Protein AF-A0A7S2WLU8-F1 (afdb_monomer_lite)

Sequence (137 aa):
SHENLNTIRYDLQRIFDKIASTRRKDTYSFYEFWRGFALKLITSQSLPLKLFGWETVTDLIEASADMRPPPKAFIVSDAGCTFVNGIYGYTGALTDDGFAKTGSEVRYELHIHPSVSGSETGSKKLTLFRCTMRSSH

Secondary structure (DSSP, 8-state):
-HHHHHHHHHHHHHHHHHHHHH-HHHHHHHHHHHHHHHHHHHTSS-HHHHHHHHHHHHHHHHHHHHTPPP-SEEEE-S-SSGGG-EEEEE-SPBPTTSPBPTT----EEEEE-HHHH--SS--EEEE----------

Organism: NCBI:txid49252

pLDDT: mean 82.57, std 11.46, range [48.75, 95.88]

Radius of gyration: 22.25 Å; chains: 1; bounding box: 47×43×67 Å

Structure (mmCIF, N/CA/C/O backbone):
data_AF-A0A7S2WLU8-F1
#
_entry.id   AF-A0A7S2WLU8-F1
#
loop_
_atom_site.group_PDB
_atom_site.id
_atom_site.type_symbol
_atom_site.label_atom_id
_atom_site.label_alt_id
_atom_site.label_comp_id
_atom_site.label_asym_id
_atom_site.label_entity_id
_atom_site.label_seq_id
_atom_site.pdbx_PDB_ins_code
_atom_site.Cartn_x
_atom_site.Cartn_y
_atom_site.Cartn_z
_atom_site.occupancy
_atom_site.B_iso_or_equiv
_atom_site.auth_seq_id
_atom_site.auth_comp_id
_atom_site.auth_asym_id
_atom_site.auth_atom_id
_atom_site.pdbx_PDB_model_num
ATOM 1 N N . SER A 1 1 ? -14.003 5.085 29.879 1.00 68.88 1 SER A N 1
ATOM 2 C CA . SER A 1 1 ? -13.865 6.513 29.533 1.00 68.88 1 SER A CA 1
ATOM 3 C C . SER A 1 1 ? -13.260 6.623 28.138 1.00 68.88 1 SER A C 1
ATOM 5 O O . SER A 1 1 ? -12.736 5.629 27.644 1.00 68.88 1 SER A O 1
ATOM 7 N N . HIS A 1 2 ? -13.350 7.786 27.488 1.00 71.62 2 HIS A N 1
ATOM 8 C CA . HIS A 1 2 ? -12.706 8.042 26.189 1.00 71.62 2 HIS A CA 1
ATOM 9 C C . HIS A 1 2 ? -11.175 7.854 26.249 1.00 71.62 2 HIS A C 1
ATOM 11 O O . HIS A 1 2 ? -10.584 7.326 25.314 1.00 71.62 2 HIS A O 1
ATOM 17 N N . GLU A 1 3 ? -10.559 8.153 27.397 1.00 79.06 3 GLU A N 1
ATOM 18 C CA . GLU A 1 3 ? -9.133 7.912 27.662 1.00 79.06 3 GLU A CA 1
ATOM 19 C C . GLU A 1 3 ? -8.731 6.448 27.457 1.00 79.06 3 GLU A C 1
ATOM 21 O O . GLU A 1 3 ? -7.744 6.180 26.781 1.00 79.06 3 GLU A O 1
ATOM 26 N N . ASN A 1 4 ? -9.543 5.496 27.933 1.00 84.75 4 ASN A N 1
ATOM 27 C CA . ASN A 1 4 ? -9.251 4.070 27.759 1.00 84.75 4 ASN A CA 1
ATOM 28 C C . ASN A 1 4 ? -9.211 3.662 26.277 1.00 84.75 4 ASN A C 1
ATOM 30 O O . ASN A 1 4 ? -8.432 2.789 25.908 1.00 84.75 4 ASN A O 1
ATOM 34 N N . LEU A 1 5 ? -10.039 4.278 25.423 1.00 82.06 5 LEU A N 1
ATOM 35 C CA . LEU A 1 5 ? -10.048 3.988 23.984 1.00 82.06 5 LEU A CA 1
ATOM 36 C C . LEU A 1 5 ? -8.783 4.520 23.304 1.00 82.06 5 LEU A C 1
ATOM 38 O O . LEU A 1 5 ? -8.185 3.817 22.493 1.00 82.06 5 LEU A O 1
ATOM 42 N N . ASN A 1 6 ? -8.326 5.711 23.693 1.00 83.75 6 ASN A N 1
ATOM 43 C CA . ASN A 1 6 ? -7.080 6.280 23.180 1.00 83.75 6 ASN A CA 1
ATOM 44 C C . ASN A 1 6 ? -5.855 5.471 23.627 1.00 83.75 6 ASN A C 1
ATOM 46 O O . ASN A 1 6 ? -4.952 5.242 22.824 1.00 83.75 6 ASN A O 1
ATOM 50 N N . THR A 1 7 ? -5.840 4.968 24.865 1.00 88.75 7 THR A N 1
ATOM 51 C CA . THR A 1 7 ? -4.791 4.048 25.329 1.00 88.75 7 THR A CA 1
ATOM 52 C C . THR A 1 7 ? -4.777 2.759 24.509 1.00 88.75 7 THR A C 1
ATOM 54 O O . THR A 1 7 ? -3.720 2.354 24.036 1.00 88.75 7 THR A O 1
ATOM 57 N N . ILE A 1 8 ? -5.946 2.154 24.263 1.00 85.88 8 ILE A N 1
ATOM 58 C CA . ILE A 1 8 ? -6.056 0.949 23.426 1.00 85.88 8 ILE A CA 1
ATOM 59 C C . ILE A 1 8 ? -5.537 1.221 22.011 1.00 85.88 8 ILE A C 1
ATOM 61 O O . ILE A 1 8 ? -4.786 0.411 21.475 1.00 85.88 8 ILE A O 1
ATOM 65 N N . ARG A 1 9 ? -5.897 2.361 21.411 1.00 83.25 9 ARG A N 1
ATOM 66 C CA . ARG A 1 9 ? -5.411 2.760 20.082 1.00 83.25 9 ARG A CA 1
ATOM 67 C C . ARG A 1 9 ? -3.887 2.861 20.049 1.00 83.25 9 ARG A C 1
ATOM 69 O O . ARG A 1 9 ? -3.258 2.282 19.168 1.00 83.25 9 ARG A O 1
ATOM 76 N N . TYR A 1 10 ? -3.300 3.541 21.031 1.00 86.69 10 TYR A N 1
ATOM 77 C CA . TYR A 1 10 ? -1.849 3.679 21.143 1.00 86.69 10 TYR A CA 1
ATOM 78 C C . TYR A 1 10 ? -1.148 2.321 21.283 1.00 86.69 10 TYR A C 1
ATOM 80 O O . TYR A 1 10 ? -0.156 2.054 20.603 1.00 86.69 10 TYR A O 1
ATOM 88 N N . ASP A 1 11 ? -1.682 1.434 22.122 1.00 87.44 11 ASP A N 1
ATOM 89 C CA . ASP A 1 11 ? -1.119 0.099 22.307 1.00 87.44 11 ASP A CA 1
ATOM 90 C C . ASP A 1 11 ? -1.234 -0.757 21.041 1.00 87.44 11 ASP A C 1
ATOM 92 O O . ASP A 1 11 ? -0.276 -1.452 20.692 1.00 87.44 11 ASP A O 1
ATOM 96 N N . LEU A 1 12 ? -2.360 -0.681 20.322 1.00 84.81 12 LEU A N 1
ATOM 97 C CA . LEU A 1 12 ? -2.549 -1.367 19.042 1.00 84.81 12 LEU A CA 1
ATOM 98 C C . LEU A 1 12 ? -1.538 -0.896 17.997 1.00 84.81 12 LEU A C 1
ATOM 100 O O . LEU A 1 12 ? -0.900 -1.739 17.366 1.00 84.81 12 LEU A O 1
ATOM 104 N N . GLN A 1 13 ? -1.331 0.417 17.870 1.00 82.88 13 GLN A N 1
ATOM 105 C CA . GLN A 1 13 ? -0.336 0.972 16.953 1.00 82.88 13 GLN A CA 1
ATOM 106 C C . GLN A 1 13 ? 1.077 0.508 17.321 1.00 82.88 13 GLN A C 1
ATOM 108 O O . GLN A 1 13 ? 1.819 0.012 16.478 1.00 82.88 13 GLN A O 1
ATOM 113 N N . ARG A 1 14 ? 1.439 0.561 18.606 1.00 85.81 14 ARG A N 1
ATOM 114 C CA . ARG A 1 14 ? 2.761 0.121 19.069 1.00 85.81 14 ARG A CA 1
ATOM 115 C C . ARG A 1 14 ? 3.003 -1.369 18.813 1.00 85.81 14 ARG A C 1
ATOM 117 O O . ARG A 1 14 ? 4.120 -1.773 18.486 1.00 85.81 14 ARG A O 1
ATOM 124 N N . ILE A 1 15 ? 1.978 -2.205 18.997 1.00 84.50 15 ILE A N 1
ATOM 125 C CA . ILE A 1 15 ? 2.050 -3.637 18.680 1.00 84.50 15 ILE A CA 1
ATOM 126 C C . ILE A 1 15 ? 2.221 -3.825 17.172 1.00 84.50 15 ILE A C 1
ATOM 128 O O . ILE A 1 15 ? 3.086 -4.604 16.770 1.00 84.50 15 ILE A O 1
ATOM 132 N N . PHE A 1 16 ? 1.457 -3.095 16.356 1.00 82.19 16 PHE A N 1
ATOM 133 C CA . PHE A 1 16 ? 1.580 -3.122 14.902 1.00 82.19 16 PHE A CA 1
ATOM 134 C C . PHE A 1 16 ? 3.001 -2.779 14.453 1.00 82.19 16 PHE A C 1
ATOM 136 O O . PHE A 1 16 ? 3.624 -3.592 13.775 1.00 82.19 16 PHE A O 1
ATOM 143 N N . ASP A 1 17 ? 3.554 -1.650 14.897 1.00 80.12 17 ASP A N 1
ATOM 144 C CA . ASP A 1 17 ? 4.896 -1.196 14.515 1.00 80.12 17 ASP A CA 1
ATOM 145 C C . ASP A 1 17 ? 5.966 -2.233 14.889 1.00 80.12 17 ASP A C 1
ATOM 147 O O . ASP A 1 17 ? 6.904 -2.514 14.133 1.00 80.12 17 ASP A O 1
ATOM 151 N N . LYS A 1 18 ? 5.803 -2.877 16.051 1.00 82.06 18 LYS A N 1
ATOM 152 C CA . LYS A 1 18 ? 6.694 -3.948 16.504 1.00 82.06 18 LYS A CA 1
ATOM 153 C C . LYS A 1 18 ? 6.569 -5.206 15.641 1.00 82.06 18 LYS A C 1
ATOM 155 O O . LYS A 1 18 ? 7.586 -5.821 15.323 1.00 82.06 18 LYS A O 1
ATOM 160 N N . ILE A 1 19 ? 5.359 -5.604 15.249 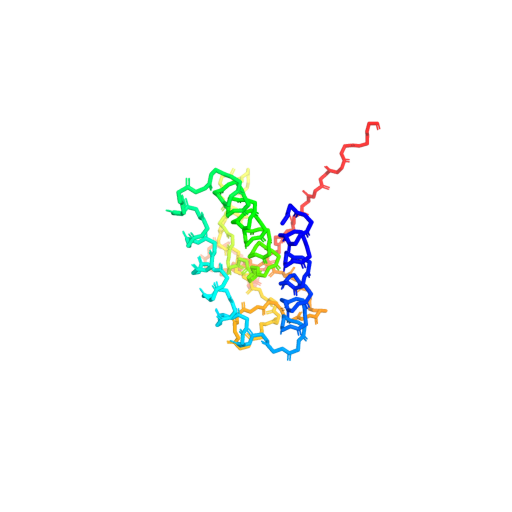1.00 80.06 19 ILE A N 1
ATOM 161 C CA . ILE A 1 19 ? 5.134 -6.767 14.374 1.00 80.06 19 ILE A CA 1
ATOM 162 C C . ILE A 1 19 ? 5.636 -6.470 12.957 1.00 80.06 19 ILE A C 1
ATOM 164 O O . ILE A 1 19 ? 6.364 -7.280 12.391 1.00 80.06 19 ILE A O 1
ATOM 168 N N . ALA A 1 20 ? 5.320 -5.300 12.405 1.00 74.12 20 ALA A N 1
ATOM 169 C CA . ALA A 1 20 ? 5.737 -4.877 11.072 1.00 74.12 20 ALA A CA 1
ATOM 170 C C . ALA A 1 20 ? 7.267 -4.807 10.934 1.00 74.12 20 ALA A C 1
ATOM 172 O O . ALA A 1 20 ? 7.811 -5.224 9.911 1.00 74.12 20 ALA A O 1
ATOM 173 N N . SER A 1 21 ? 7.969 -4.345 11.976 1.00 70.88 21 SER A N 1
ATOM 174 C CA . SER A 1 21 ? 9.437 -4.260 11.985 1.00 70.88 21 SER A CA 1
ATOM 175 C C . SER A 1 21 ? 10.147 -5.601 12.197 1.00 70.88 21 SER A C 1
ATOM 177 O O . SER A 1 21 ? 11.280 -5.756 11.746 1.00 70.88 21 SER A O 1
ATOM 179 N N . THR A 1 22 ? 9.516 -6.579 12.859 1.00 68.19 22 THR A N 1
ATOM 180 C CA . THR A 1 22 ? 10.186 -7.839 13.236 1.00 68.19 22 THR A CA 1
ATOM 181 C C . THR A 1 22 ? 9.715 -9.065 12.458 1.00 68.19 22 THR A C 1
ATOM 183 O O . THR A 1 22 ? 10.508 -9.983 12.244 1.00 68.19 22 THR A O 1
ATOM 186 N N . ARG A 1 23 ? 8.441 -9.126 12.052 1.00 66.94 23 ARG A N 1
ATOM 187 C CA . ARG A 1 23 ? 7.792 -10.328 11.502 1.00 66.94 23 ARG A CA 1
ATOM 188 C C . ARG A 1 23 ? 6.684 -9.976 10.508 1.00 66.94 23 ARG A C 1
ATOM 190 O O . ARG A 1 23 ? 5.499 -10.136 10.785 1.00 66.94 23 ARG A O 1
ATOM 197 N N . ARG A 1 24 ? 7.077 -9.577 9.296 1.00 68.50 24 ARG A N 1
ATOM 198 C CA . ARG A 1 24 ? 6.144 -9.159 8.233 1.00 68.50 24 ARG A CA 1
ATOM 199 C C . ARG A 1 24 ? 5.085 -10.216 7.855 1.00 68.50 24 ARG A C 1
ATOM 201 O O . ARG A 1 24 ? 3.969 -9.866 7.489 1.00 68.50 24 ARG A O 1
ATOM 208 N N . LYS A 1 25 ? 5.388 -11.515 8.001 1.00 71.06 25 LYS A N 1
ATOM 209 C CA . LYS A 1 25 ? 4.406 -12.601 7.788 1.00 71.06 25 LYS A CA 1
ATOM 210 C C . LYS A 1 25 ? 3.253 -12.570 8.800 1.00 71.06 25 LYS A C 1
ATOM 212 O O . LYS A 1 25 ? 2.120 -12.855 8.427 1.00 71.06 25 LYS A O 1
ATOM 217 N N . ASP A 1 26 ? 3.526 -12.160 10.037 1.00 76.12 26 ASP A N 1
ATOM 218 C CA . ASP A 1 26 ? 2.527 -12.073 11.109 1.00 76.12 26 ASP A CA 1
ATOM 219 C C . ASP A 1 26 ? 1.683 -10.789 10.999 1.00 76.12 26 ASP A C 1
ATOM 221 O O . ASP A 1 26 ? 0.624 -10.674 11.619 1.00 76.12 26 ASP A O 1
ATOM 225 N N . THR A 1 27 ? 2.114 -9.827 10.172 1.00 78.75 27 THR A N 1
ATOM 226 C CA . THR A 1 27 ? 1.384 -8.580 9.914 1.00 78.75 27 THR A CA 1
ATOM 227 C C . THR A 1 27 ? 0.017 -8.849 9.284 1.00 78.75 27 THR A C 1
ATOM 229 O O . THR A 1 27 ? -0.950 -8.176 9.632 1.00 78.75 27 THR A O 1
ATOM 232 N N . TYR A 1 28 ? -0.107 -9.867 8.424 1.00 81.06 28 TYR A N 1
ATOM 233 C CA . TYR A 1 28 ? -1.397 -10.255 7.842 1.00 81.06 28 TYR A CA 1
ATOM 234 C C . TYR A 1 28 ? -2.403 -10.702 8.908 1.00 81.06 28 TYR A C 1
ATOM 236 O O . TYR A 1 28 ? -3.532 -10.213 8.926 1.00 81.06 28 TYR A O 1
ATOM 244 N N . SER A 1 29 ? -1.979 -11.564 9.836 1.00 85.50 29 SER A N 1
ATOM 245 C CA . SER A 1 29 ? -2.819 -12.029 10.947 1.00 85.50 29 SER A CA 1
ATOM 246 C C . SER A 1 29 ? -3.238 -10.874 11.858 1.00 85.50 29 SER A C 1
ATOM 248 O O . SER A 1 29 ? -4.376 -10.818 12.325 1.00 85.50 29 SER A O 1
ATOM 250 N N . PHE A 1 30 ? -2.338 -9.911 12.085 1.00 87.00 30 PHE A N 1
ATOM 251 C CA . PHE A 1 30 ? -2.671 -8.711 12.847 1.00 87.00 30 PHE A CA 1
ATOM 252 C C . PHE A 1 30 ? -3.696 -7.830 12.121 1.00 87.00 30 PHE A C 1
ATOM 254 O O . PHE A 1 30 ? -4.649 -7.380 12.751 1.00 87.00 30 PHE A O 1
ATOM 261 N N . TYR A 1 31 ? -3.566 -7.623 10.806 1.00 86.50 31 TYR A N 1
ATOM 262 C CA . TYR A 1 31 ? -4.564 -6.884 10.024 1.00 86.50 31 TYR A CA 1
ATOM 263 C C . TYR A 1 31 ? -5.937 -7.557 10.036 1.00 86.50 31 TYR A C 1
ATOM 265 O O . TYR A 1 31 ? -6.953 -6.867 10.113 1.00 86.50 31 TYR A O 1
ATOM 273 N N . GLU A 1 32 ? -5.989 -8.889 9.990 1.00 89.62 32 GLU A N 1
ATOM 274 C CA . GLU A 1 32 ? -7.245 -9.632 10.102 1.00 89.62 32 GLU A CA 1
ATOM 275 C C . GLU A 1 32 ? -7.917 -9.389 11.459 1.00 89.62 32 GLU A C 1
ATOM 277 O O . GLU A 1 32 ? -9.099 -9.031 11.513 1.00 89.62 32 GLU A O 1
ATOM 282 N N . PHE A 1 33 ? -7.147 -9.487 12.548 1.00 91.56 33 PHE A N 1
ATOM 283 C CA . PHE A 1 33 ? -7.610 -9.128 13.886 1.00 91.56 33 PHE A CA 1
ATOM 284 C C . PHE A 1 33 ? -8.098 -7.675 13.945 1.00 91.56 33 PHE A C 1
ATOM 286 O O . PHE A 1 33 ? -9.210 -7.417 14.411 1.00 91.56 33 PHE A O 1
ATOM 293 N N . TRP A 1 34 ? -7.295 -6.730 13.453 1.00 90.00 34 TRP A N 1
ATOM 294 C CA . TRP A 1 34 ? -7.563 -5.299 13.563 1.00 90.00 34 TRP A CA 1
ATOM 295 C C . TRP A 1 34 ? -8.811 -4.898 12.773 1.00 90.00 34 TRP A C 1
ATOM 297 O O . TRP A 1 34 ? -9.677 -4.191 13.289 1.00 90.00 34 TRP A O 1
ATOM 307 N N . ARG A 1 35 ? -8.983 -5.451 11.568 1.00 92.44 35 ARG A N 1
ATOM 308 C CA . ARG A 1 35 ? -10.208 -5.312 10.773 1.00 92.44 35 ARG A CA 1
ATOM 309 C C . ARG A 1 35 ? -11.418 -5.899 11.499 1.00 92.44 35 ARG A C 1
ATOM 311 O O . ARG A 1 35 ? -12.475 -5.269 11.531 1.00 92.44 35 ARG A O 1
ATOM 318 N N . GLY A 1 36 ? -11.280 -7.089 12.086 1.00 94.12 36 GLY A N 1
ATOM 319 C CA . GLY A 1 36 ? -12.344 -7.718 12.872 1.00 94.12 36 GLY A CA 1
ATOM 320 C C . GLY A 1 36 ? -12.743 -6.884 14.093 1.00 94.12 36 GLY A C 1
ATOM 321 O O . GLY A 1 36 ? -13.929 -6.755 14.400 1.00 94.12 36 GLY A O 1
ATOM 322 N N . PHE A 1 37 ? -11.769 -6.273 14.764 1.00 92.62 37 PHE A N 1
ATOM 323 C CA . PHE A 1 37 ? -11.985 -5.357 15.880 1.00 92.62 37 PHE A CA 1
ATOM 324 C C . PHE A 1 37 ? -12.703 -4.074 15.440 1.00 92.62 37 PHE A C 1
ATOM 326 O O . PHE A 1 37 ? -13.742 -3.739 16.009 1.00 92.62 37 PHE A O 1
ATOM 333 N N . ALA A 1 38 ? -12.224 -3.412 14.384 1.00 93.56 38 ALA A N 1
ATOM 334 C CA . ALA A 1 38 ? -12.849 -2.210 13.833 1.00 93.56 38 ALA A CA 1
ATOM 335 C C . ALA A 1 38 ? -14.310 -2.464 13.420 1.00 93.56 38 ALA A C 1
ATOM 337 O O . ALA A 1 38 ? -15.202 -1.684 13.751 1.00 93.56 38 ALA A O 1
ATOM 338 N N . LEU A 1 39 ? -14.588 -3.608 12.785 1.00 95.06 39 LEU A N 1
ATOM 339 C CA . LEU A 1 39 ? -15.948 -3.994 12.408 1.00 95.06 39 LEU A CA 1
ATOM 340 C C . LEU A 1 39 ? -16.864 -4.170 13.631 1.00 95.06 39 LEU A C 1
ATOM 342 O O . LEU A 1 39 ? -18.001 -3.692 13.625 1.00 95.06 39 LEU A O 1
ATOM 346 N N . LYS A 1 40 ? -16.382 -4.810 14.704 1.00 95.81 40 LYS A N 1
ATOM 347 C CA . LYS A 1 40 ? -17.139 -4.932 15.966 1.00 95.81 40 LYS A CA 1
ATOM 348 C C . LYS A 1 40 ? -17.463 -3.566 16.577 1.00 95.81 40 LYS A C 1
ATOM 350 O O . LYS A 1 40 ? -18.563 -3.373 17.088 1.00 95.81 40 LYS A O 1
ATOM 355 N N . LEU A 1 41 ? -16.539 -2.610 16.503 1.00 93.75 41 LEU A N 1
ATOM 356 C CA . LEU A 1 41 ? -16.751 -1.248 17.001 1.00 93.75 41 LEU A CA 1
ATOM 357 C C . LEU A 1 41 ? -17.800 -0.485 16.178 1.00 93.75 41 LEU A C 1
ATOM 359 O O . LEU A 1 41 ? -18.742 0.070 16.748 1.00 93.75 41 LEU A O 1
ATOM 363 N N . ILE A 1 42 ? -17.695 -0.528 14.846 1.00 95.62 42 ILE A N 1
ATOM 364 C CA . ILE A 1 42 ? -18.619 0.149 13.914 1.00 95.62 42 ILE A CA 1
ATOM 365 C C . ILE A 1 42 ? -20.047 -0.401 14.024 1.00 95.62 42 ILE A C 1
ATOM 367 O O . ILE A 1 42 ? -21.023 0.338 13.887 1.00 95.62 42 ILE A O 1
ATOM 371 N N . THR A 1 43 ? -20.184 -1.698 14.297 1.00 95.88 43 THR A N 1
ATOM 372 C CA . THR A 1 43 ? -21.487 -2.366 14.452 1.00 95.88 43 THR A CA 1
ATOM 373 C C . THR A 1 43 ? -22.082 -2.240 15.858 1.00 95.88 43 THR A C 1
ATOM 375 O O . THR A 1 43 ? -23.232 -2.626 16.067 1.00 95.88 43 THR A O 1
ATOM 378 N N . SER A 1 44 ? -21.348 -1.681 16.825 1.00 95.88 44 SER A N 1
ATOM 379 C CA . SER A 1 44 ? -21.834 -1.519 18.199 1.00 95.88 44 SER A CA 1
ATOM 380 C C . SER A 1 44 ? -23.026 -0.556 18.285 1.00 95.88 44 SER A C 1
ATOM 382 O O . SER A 1 44 ? -23.201 0.315 17.441 1.00 95.88 44 SER A O 1
ATOM 384 N N . GLN A 1 45 ? -23.856 -0.659 19.326 1.00 95.31 45 GLN A N 1
ATOM 385 C CA . GLN A 1 45 ? -24.971 0.284 19.521 1.00 95.31 45 GLN A CA 1
ATOM 386 C C . GLN A 1 45 ? -24.530 1.646 20.089 1.00 95.31 45 GLN A C 1
ATOM 388 O O . GLN A 1 45 ? -25.292 2.609 20.054 1.00 95.31 45 GLN A O 1
ATOM 393 N N . SER A 1 46 ? -23.298 1.747 20.592 1.00 94.56 46 SER A N 1
ATOM 394 C CA . SER A 1 46 ? -22.764 2.955 21.222 1.00 94.56 46 SER A CA 1
ATOM 395 C C . SER A 1 46 ? -22.140 3.878 20.178 1.00 94.56 46 SER A C 1
ATOM 397 O O . SER A 1 46 ? -21.150 3.519 19.543 1.00 94.56 46 SER A O 1
ATOM 399 N N . LEU A 1 47 ? -22.681 5.090 20.016 1.00 92.31 47 LEU A N 1
ATOM 400 C CA . LEU A 1 47 ? -22.141 6.081 19.077 1.00 92.31 47 LEU A CA 1
ATOM 401 C C . LEU A 1 47 ? -20.641 6.379 19.306 1.00 92.31 47 LEU A C 1
ATOM 403 O O . LEU A 1 47 ? -19.900 6.343 18.324 1.00 92.31 47 LEU A O 1
ATOM 407 N N . PRO A 1 48 ? -20.152 6.584 20.549 1.00 91.06 48 PRO A N 1
ATOM 408 C CA . PRO A 1 48 ? -18.717 6.732 20.803 1.00 91.06 48 PRO A CA 1
ATOM 409 C C . PRO A 1 48 ? -17.866 5.575 20.267 1.00 91.06 48 PRO A C 1
ATOM 411 O O . PRO A 1 48 ? -16.799 5.802 19.706 1.00 91.06 48 PRO A O 1
ATOM 414 N N . LEU A 1 49 ? -18.344 4.333 20.400 1.00 91.38 49 LEU A N 1
ATOM 415 C CA . LEU A 1 49 ? -17.633 3.162 19.884 1.00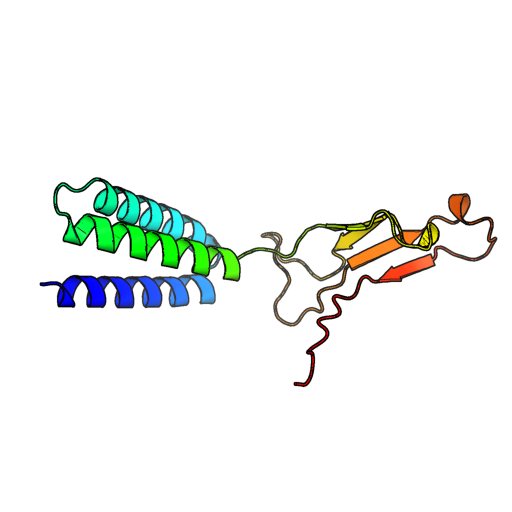 91.38 49 LEU A CA 1
ATOM 416 C C . LEU A 1 49 ? -17.684 3.093 18.355 1.00 91.38 49 LEU A C 1
ATOM 418 O O . LEU A 1 49 ? -16.691 2.712 17.745 1.00 91.38 49 LEU A O 1
ATOM 422 N N . LYS A 1 50 ? -18.791 3.505 17.723 1.00 95.06 50 LYS A N 1
ATOM 423 C CA . LYS A 1 50 ? -18.865 3.592 16.257 1.00 95.06 50 LYS A CA 1
ATOM 424 C C . LYS A 1 50 ? -17.861 4.588 15.693 1.00 95.06 50 LYS A C 1
ATOM 426 O O . LYS A 1 50 ? -17.164 4.256 14.741 1.00 95.06 50 LYS A O 1
ATOM 431 N N . LEU A 1 51 ? -17.794 5.791 16.269 1.00 92.69 51 LEU A N 1
ATOM 432 C CA . LEU A 1 51 ? -16.854 6.832 15.841 1.00 92.69 51 LEU A CA 1
ATOM 433 C C . LEU A 1 51 ? -15.410 6.356 15.997 1.00 92.69 51 LEU A C 1
ATOM 435 O O . LEU A 1 51 ? -14.645 6.408 15.040 1.00 92.69 51 LEU A O 1
ATOM 439 N N . PHE A 1 52 ? -15.085 5.772 17.152 1.00 91.44 52 PHE A N 1
ATOM 440 C CA . PHE A 1 52 ? -13.778 5.161 17.383 1.00 91.44 52 PHE A CA 1
ATOM 441 C C . PHE A 1 52 ? -13.467 4.036 16.380 1.00 91.44 52 PHE A C 1
ATOM 443 O O . PHE A 1 52 ? -12.348 3.917 15.887 1.00 91.44 52 PHE A O 1
ATOM 450 N N . GLY A 1 53 ? -14.465 3.225 16.021 1.00 93.12 53 GLY A N 1
ATOM 451 C CA . GLY A 1 53 ? -14.333 2.205 14.983 1.00 93.12 53 GLY A CA 1
ATOM 452 C C . GLY A 1 53 ? -13.999 2.783 13.605 1.00 93.12 53 GLY A C 1
ATOM 453 O O . GLY A 1 53 ? -13.169 2.214 12.903 1.00 93.12 53 GLY A O 1
ATOM 454 N N . TRP A 1 54 ? -14.585 3.922 13.230 1.00 94.25 54 TRP A N 1
ATOM 455 C CA . TRP A 1 54 ? -14.253 4.612 11.979 1.00 94.25 54 TRP A CA 1
ATOM 456 C C . TRP A 1 54 ? -12.848 5.212 11.988 1.00 94.25 54 TRP A C 1
ATOM 458 O O . TRP A 1 54 ? -12.132 5.052 11.005 1.00 94.25 54 TRP A O 1
ATOM 468 N N . GLU A 1 55 ? -12.422 5.823 13.094 1.00 92.06 55 GLU A N 1
ATOM 469 C CA . GLU A 1 55 ? -11.030 6.271 13.263 1.00 92.06 55 GLU A CA 1
ATOM 470 C C . GLU A 1 55 ? -10.052 5.099 13.111 1.00 92.06 55 GLU A C 1
ATOM 472 O O . GLU A 1 55 ? -9.064 5.198 12.390 1.00 92.06 55 GLU A O 1
ATOM 477 N N . THR A 1 56 ? -10.390 3.949 13.699 1.00 90.38 56 THR A N 1
ATOM 478 C CA . THR A 1 56 ? -9.599 2.717 13.580 1.00 90.38 56 THR A CA 1
ATOM 479 C C . THR A 1 56 ? -9.485 2.240 12.124 1.00 90.38 56 THR A C 1
ATOM 481 O O . THR A 1 56 ? -8.456 1.699 11.725 1.00 90.38 56 THR A O 1
ATOM 484 N N . VAL A 1 57 ? -10.528 2.426 11.305 1.00 91.50 57 VAL A N 1
ATOM 485 C CA . VAL A 1 57 ? -10.472 2.112 9.866 1.00 91.50 57 VAL A CA 1
ATOM 486 C C . VAL A 1 57 ? -9.548 3.071 9.122 1.00 91.50 57 VAL A C 1
ATOM 488 O O . VAL A 1 57 ? -8.809 2.617 8.252 1.00 91.50 57 VAL A O 1
ATOM 491 N N . THR A 1 58 ? -9.562 4.362 9.457 1.00 90.94 58 THR A N 1
ATOM 492 C CA . THR A 1 58 ? -8.629 5.338 8.877 1.00 90.94 58 THR A CA 1
ATOM 493 C C . THR A 1 58 ? -7.183 4.935 9.155 1.00 90.94 58 THR A C 1
ATOM 495 O O . THR A 1 58 ? -6.411 4.800 8.208 1.00 90.94 58 THR A O 1
ATOM 498 N N . ASP A 1 59 ? -6.858 4.609 10.410 1.00 86.81 59 ASP A N 1
ATOM 499 C CA . ASP A 1 59 ? -5.521 4.136 10.797 1.00 86.81 59 ASP A CA 1
ATOM 500 C C . ASP A 1 59 ? -5.112 2.881 10.007 1.00 86.81 59 ASP A C 1
ATOM 502 O O . ASP A 1 59 ? -3.987 2.763 9.522 1.00 86.81 59 ASP A O 1
ATOM 506 N N . LEU A 1 60 ? -6.045 1.941 9.820 1.00 87.38 60 LEU A N 1
ATOM 507 C CA . LEU A 1 60 ? -5.802 0.719 9.055 1.00 87.38 60 LEU A CA 1
ATOM 508 C C . LEU A 1 60 ? -5.508 1.013 7.575 1.00 87.38 60 LEU A C 1
ATOM 510 O O . LEU A 1 60 ? -4.655 0.350 6.979 1.00 87.38 60 LEU A O 1
ATOM 514 N N . ILE A 1 61 ? -6.201 1.983 6.973 1.00 87.94 61 ILE A N 1
ATOM 515 C CA . ILE A 1 61 ? -5.973 2.410 5.584 1.00 87.94 61 ILE A CA 1
ATOM 516 C C . ILE A 1 61 ? -4.598 3.066 5.450 1.00 87.94 61 ILE A C 1
ATOM 518 O O . ILE A 1 61 ? -3.859 2.716 4.530 1.00 87.94 61 ILE A O 1
ATOM 522 N N . GLU A 1 62 ? -4.247 3.968 6.365 1.00 87.19 62 GLU A N 1
ATOM 523 C CA . GLU A 1 62 ? -2.949 4.651 6.384 1.00 87.19 62 GLU A CA 1
ATOM 524 C C . GLU A 1 62 ? -1.804 3.643 6.543 1.00 87.19 62 GLU A C 1
ATOM 526 O O . GLU A 1 62 ? -0.922 3.569 5.687 1.00 87.19 62 GLU A O 1
ATOM 531 N N . ALA A 1 63 ? -1.894 2.750 7.532 1.00 82.19 63 ALA A N 1
ATOM 532 C CA . ALA A 1 63 ? -0.914 1.685 7.730 1.00 82.19 63 ALA A CA 1
ATOM 533 C C . ALA A 1 63 ? -0.799 0.761 6.503 1.00 82.19 63 ALA A C 1
ATOM 535 O O . ALA A 1 63 ? 0.291 0.312 6.149 1.00 82.19 63 ALA A O 1
ATOM 536 N N . SER A 1 64 ? -1.920 0.460 5.836 1.00 81.81 64 SER A N 1
ATOM 537 C CA . SER A 1 64 ? -1.922 -0.361 4.616 1.00 81.81 64 SER A CA 1
ATOM 538 C C . SER A 1 64 ? -1.273 0.353 3.428 1.00 81.81 64 SER A C 1
ATOM 540 O O . SER A 1 64 ? -0.679 -0.303 2.571 1.00 81.81 64 SER A O 1
ATOM 542 N N . ALA A 1 65 ? -1.394 1.680 3.348 1.00 82.25 65 ALA A N 1
ATOM 543 C CA . ALA A 1 65 ? -0.763 2.479 2.305 1.00 82.25 65 ALA A CA 1
ATOM 544 C C . ALA A 1 65 ? 0.765 2.477 2.453 1.00 82.25 65 ALA A C 1
ATOM 546 O O . ALA A 1 65 ? 1.465 2.276 1.458 1.00 82.25 65 ALA A O 1
ATOM 547 N N . ASP A 1 66 ? 1.264 2.603 3.683 1.00 76.44 66 ASP A N 1
ATOM 548 C CA . ASP A 1 66 ? 2.697 2.540 3.996 1.00 76.44 66 ASP A CA 1
ATOM 549 C C . ASP A 1 66 ? 3.291 1.147 3.739 1.00 76.44 66 ASP A C 1
ATOM 551 O O . ASP A 1 66 ? 4.446 1.005 3.333 1.00 76.44 66 ASP A O 1
ATOM 555 N N . MET A 1 67 ? 2.477 0.106 3.911 1.00 73.88 67 MET A N 1
ATOM 556 C CA . MET A 1 67 ? 2.834 -1.295 3.679 1.00 73.88 67 MET A CA 1
ATOM 557 C C . MET A 1 67 ? 2.457 -1.787 2.277 1.00 73.88 67 MET A C 1
ATOM 559 O O . MET A 1 67 ? 2.290 -2.989 2.061 1.00 73.88 67 MET A O 1
ATOM 563 N N . ARG A 1 68 ? 2.304 -0.899 1.293 1.00 77.75 68 ARG A N 1
ATOM 564 C CA . ARG A 1 68 ? 2.013 -1.322 -0.079 1.00 77.75 68 ARG A CA 1
ATOM 565 C C . ARG A 1 68 ? 3.301 -1.764 -0.789 1.00 77.75 68 ARG A C 1
ATOM 567 O O . ARG A 1 68 ? 4.273 -1.006 -0.791 1.00 77.75 68 ARG A O 1
ATOM 574 N N . PRO A 1 69 ? 3.335 -2.938 -1.451 1.00 80.06 69 PRO A N 1
ATOM 575 C CA . PRO A 1 69 ? 4.450 -3.263 -2.331 1.00 80.06 69 PRO A CA 1
ATOM 576 C C . PRO A 1 69 ? 4.521 -2.242 -3.478 1.00 80.06 69 PRO A C 1
ATOM 578 O O . PRO A 1 69 ? 3.499 -1.641 -3.839 1.00 80.06 69 PRO A O 1
ATOM 581 N N . PRO A 1 70 ? 5.707 -2.037 -4.078 1.00 83.69 70 PRO A N 1
ATOM 582 C CA . PRO A 1 70 ? 5.819 -1.180 -5.246 1.00 83.69 70 PRO A CA 1
ATOM 583 C C . PRO A 1 70 ? 4.863 -1.676 -6.345 1.00 83.69 70 PRO A C 1
ATOM 585 O O . PRO A 1 70 ? 4.650 -2.887 -6.485 1.00 83.69 70 PRO A O 1
ATOM 588 N N . PRO A 1 71 ? 4.279 -0.767 -7.143 1.00 88.88 71 PRO A N 1
ATOM 589 C CA . PRO A 1 71 ? 3.613 -1.149 -8.379 1.00 88.88 71 PRO A CA 1
ATOM 590 C C . PRO A 1 71 ? 4.469 -2.131 -9.186 1.00 88.88 71 PRO A C 1
ATOM 592 O O . PRO A 1 71 ? 5.681 -1.982 -9.285 1.00 88.88 71 PRO A O 1
ATOM 595 N N . LYS A 1 72 ? 3.846 -3.155 -9.771 1.00 89.69 72 LYS A N 1
ATOM 596 C CA . LYS A 1 72 ? 4.579 -4.123 -10.605 1.00 89.69 72 LYS A CA 1
ATOM 597 C C . LYS A 1 72 ? 4.997 -3.516 -11.942 1.00 89.69 72 LYS A C 1
ATOM 599 O O . LYS A 1 72 ? 6.013 -3.908 -12.507 1.00 89.69 72 LYS A O 1
ATOM 604 N N . ALA A 1 73 ? 4.199 -2.580 -12.444 1.00 93.00 73 ALA A N 1
ATOM 605 C CA . ALA A 1 73 ? 4.468 -1.846 -13.663 1.00 93.00 73 ALA A CA 1
ATOM 606 C C . ALA A 1 73 ? 3.660 -0.543 -13.709 1.00 93.00 73 ALA A C 1
ATOM 608 O O . ALA A 1 73 ? 2.641 -0.412 -13.026 1.00 93.00 73 ALA A O 1
ATOM 609 N N . PHE A 1 74 ? 4.090 0.375 -14.569 1.00 93.75 74 PHE A N 1
ATOM 610 C CA . PHE A 1 74 ? 3.316 1.534 -15.001 1.00 93.75 74 PHE A CA 1
ATOM 611 C C . PHE A 1 74 ? 3.035 1.449 -16.497 1.00 93.75 74 PHE A C 1
ATOM 613 O O . PHE A 1 74 ? 3.872 0.977 -17.263 1.00 93.75 74 PHE A O 1
ATOM 620 N N . ILE A 1 75 ? 1.864 1.927 -16.909 1.00 94.50 75 ILE A N 1
ATOM 621 C CA . ILE A 1 75 ? 1.503 2.065 -18.320 1.00 94.50 75 ILE A CA 1
ATOM 622 C C . ILE A 1 75 ? 1.648 3.540 -18.674 1.00 94.50 75 ILE A C 1
ATOM 624 O O . ILE A 1 75 ? 1.009 4.387 -18.053 1.00 94.50 75 ILE A O 1
ATOM 628 N N . VAL A 1 76 ? 2.500 3.834 -19.651 1.00 92.62 76 VAL A N 1
ATOM 629 C CA . VAL A 1 76 ? 2.666 5.173 -20.220 1.00 92.62 76 VAL A CA 1
ATOM 630 C C . VAL A 1 76 ? 1.970 5.184 -21.575 1.00 92.62 76 VAL A C 1
ATOM 632 O O . VAL A 1 76 ? 2.353 4.429 -22.470 1.00 92.62 76 VAL A O 1
ATOM 635 N N . SER A 1 77 ? 0.939 6.014 -21.705 1.00 93.56 77 SER A N 1
ATOM 636 C CA . SER A 1 77 ? 0.223 6.262 -22.956 1.00 93.56 77 SER A CA 1
ATOM 637 C C . SER A 1 77 ? 0.237 7.750 -23.295 1.00 93.56 77 SER A C 1
ATOM 639 O O . SER A 1 77 ? 0.502 8.589 -22.433 1.00 93.56 77 SER A O 1
ATOM 641 N N . ASP A 1 78 ? -0.038 8.058 -24.564 1.00 92.00 78 ASP A N 1
ATOM 642 C CA . ASP A 1 78 ? -0.276 9.418 -25.066 1.00 92.00 78 ASP A CA 1
ATOM 643 C C . ASP A 1 78 ? 0.850 10.425 -24.795 1.00 92.00 78 ASP A C 1
ATOM 645 O O . ASP A 1 78 ? 0.648 11.640 -24.820 1.00 92.00 78 ASP A O 1
ATOM 649 N N . ALA A 1 79 ? 2.074 9.940 -24.583 1.00 87.81 79 ALA A N 1
ATOM 650 C CA . ALA A 1 79 ? 3.230 10.811 -24.583 1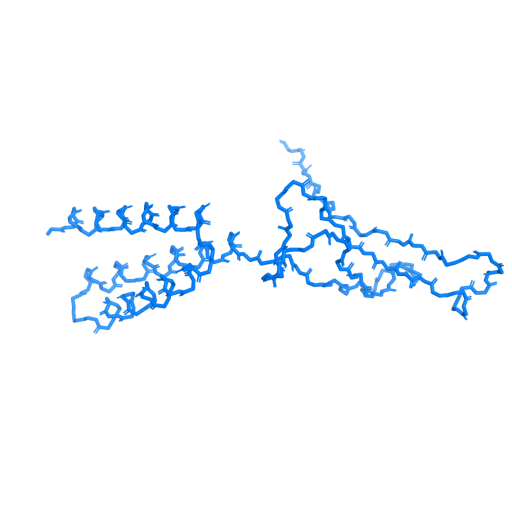.00 87.81 79 ALA A CA 1
ATOM 651 C C . ALA A 1 79 ? 3.413 11.415 -25.979 1.00 87.81 79 ALA A C 1
ATOM 653 O O . ALA A 1 79 ? 3.238 10.736 -26.994 1.00 87.81 79 ALA A O 1
ATOM 654 N N . GLY A 1 80 ? 3.867 12.671 -26.027 1.00 86.44 80 GLY A N 1
ATOM 655 C CA . GLY A 1 80 ? 4.150 13.381 -27.280 1.00 86.44 80 GLY A CA 1
ATOM 656 C C . GLY A 1 80 ? 5.204 12.709 -28.170 1.00 86.44 80 GLY A C 1
ATOM 657 O O . GLY A 1 80 ? 5.405 13.134 -29.302 1.00 86.44 80 GLY A O 1
ATOM 658 N N . CYS A 1 81 ? 5.860 11.651 -27.683 1.00 84.44 81 CYS A N 1
ATOM 659 C CA . CYS A 1 81 ? 6.725 10.802 -28.478 1.00 84.44 81 CYS A CA 1
ATOM 660 C C . CYS A 1 81 ? 6.340 9.329 -28.310 1.00 84.44 81 CYS A C 1
ATOM 662 O O . CYS A 1 81 ? 6.404 8.778 -27.215 1.00 84.44 81 CYS A O 1
ATOM 664 N N . THR A 1 82 ? 5.966 8.663 -29.402 1.00 84.75 82 THR A N 1
ATOM 665 C CA . THR A 1 82 ? 5.433 7.291 -29.354 1.00 84.75 82 THR A CA 1
ATOM 666 C C . THR A 1 82 ? 6.431 6.269 -28.820 1.00 84.75 82 THR A C 1
ATOM 668 O O . THR A 1 82 ? 6.017 5.275 -28.232 1.00 84.75 82 THR A O 1
ATOM 671 N N . PHE A 1 83 ? 7.735 6.524 -28.960 1.00 84.94 83 PHE A N 1
ATOM 672 C CA . PHE A 1 83 ? 8.782 5.606 -28.505 1.00 84.94 83 PHE A CA 1
ATOM 673 C C . PHE A 1 83 ? 8.860 5.450 -26.977 1.00 84.94 83 PHE A C 1
ATOM 675 O O . PHE A 1 83 ? 9.452 4.477 -26.514 1.00 84.94 83 PHE A O 1
ATOM 682 N N . VAL A 1 84 ? 8.319 6.398 -26.196 1.00 88.00 84 VAL A N 1
ATOM 683 C CA . VAL A 1 84 ? 8.284 6.296 -24.724 1.00 88.00 84 VAL A CA 1
ATOM 684 C C . VAL A 1 84 ? 6.991 5.669 -24.209 1.00 88.00 84 VAL A C 1
ATOM 686 O O . VAL A 1 84 ? 6.888 5.379 -23.023 1.00 88.00 84 VAL A O 1
ATOM 689 N N . ASN A 1 85 ? 5.990 5.472 -25.070 1.00 89.50 85 ASN A N 1
ATOM 690 C CA . ASN A 1 85 ? 4.763 4.801 -24.665 1.00 89.50 85 ASN A CA 1
ATOM 691 C C . ASN A 1 85 ? 5.032 3.302 -24.509 1.00 89.50 85 ASN A C 1
ATOM 693 O O . ASN A 1 85 ? 5.726 2.689 -25.322 1.00 89.50 85 ASN A O 1
ATOM 697 N N . GLY A 1 86 ? 4.477 2.698 -23.463 1.00 91.25 86 GLY A N 1
ATOM 698 C CA . GLY A 1 86 ? 4.686 1.287 -23.173 1.00 91.25 86 GLY A CA 1
ATOM 699 C C . GLY A 1 86 ? 4.495 0.930 -21.706 1.00 91.25 86 GLY A C 1
ATOM 700 O O . GLY A 1 86 ? 4.107 1.752 -20.874 1.00 91.25 86 GLY A O 1
ATOM 701 N N . ILE A 1 87 ? 4.764 -0.336 -21.401 1.00 93.94 87 ILE A N 1
ATOM 702 C CA . ILE A 1 87 ? 4.665 -0.883 -20.049 1.00 93.94 87 ILE A CA 1
ATOM 703 C C . ILE A 1 87 ? 6.058 -0.867 -19.423 1.00 93.94 87 ILE A C 1
ATOM 705 O O . ILE A 1 87 ? 6.951 -1.593 -19.855 1.00 93.94 87 ILE A O 1
ATOM 709 N N . TYR A 1 88 ? 6.231 -0.045 -18.394 1.00 94.94 88 TYR A N 1
ATOM 710 C CA . TYR A 1 88 ? 7.457 0.043 -17.615 1.00 94.94 88 TYR A CA 1
ATOM 711 C C . TYR A 1 88 ? 7.365 -0.906 -16.424 1.00 94.94 88 TYR A C 1
ATOM 713 O O . TYR A 1 88 ? 6.646 -0.622 -15.466 1.00 94.94 88 TYR A O 1
ATOM 721 N N . GLY A 1 89 ? 8.070 -2.034 -16.482 1.00 93.19 89 GLY A N 1
ATOM 722 C CA . GLY A 1 89 ? 8.085 -3.042 -15.419 1.00 93.19 89 GLY A CA 1
ATOM 723 C C . GLY A 1 89 ? 9.035 -2.672 -14.282 1.00 93.19 89 GLY A C 1
ATOM 724 O O . GLY A 1 89 ? 10.065 -2.047 -14.518 1.00 93.19 89 GLY A O 1
ATOM 725 N N . TYR A 1 90 ? 8.705 -3.058 -13.051 1.00 91.88 90 TYR A N 1
ATOM 726 C CA . TYR A 1 90 ? 9.596 -2.901 -11.900 1.00 91.88 90 TYR A CA 1
ATOM 727 C C . TYR A 1 90 ? 10.855 -3.767 -12.061 1.00 91.88 90 TYR A C 1
ATOM 729 O O . TYR A 1 90 ? 10.752 -4.961 -12.339 1.00 91.88 90 TYR A O 1
ATOM 737 N N . THR A 1 91 ? 12.037 -3.183 -11.854 1.00 90.69 91 THR A N 1
ATOM 738 C CA . THR A 1 91 ? 13.339 -3.867 -12.016 1.00 90.69 91 THR A CA 1
ATOM 739 C C . THR A 1 91 ? 14.211 -3.861 -10.760 1.00 90.69 91 THR A C 1
ATOM 741 O O . THR A 1 91 ? 15.365 -4.288 -10.802 1.00 90.69 91 THR A O 1
ATOM 744 N N . GLY A 1 92 ? 13.678 -3.389 -9.630 1.00 87.06 92 GLY A N 1
ATOM 745 C CA . GLY A 1 92 ? 14.379 -3.418 -8.347 1.00 87.06 92 GLY A CA 1
ATOM 746 C C . GLY A 1 92 ? 14.437 -4.817 -7.721 1.00 87.06 92 GLY A C 1
ATOM 747 O O . GLY A 1 92 ? 13.782 -5.761 -8.166 1.00 87.06 92 GLY A O 1
ATOM 748 N N . ALA A 1 93 ? 15.218 -4.951 -6.647 1.00 86.50 93 ALA A N 1
ATOM 749 C CA . ALA A 1 93 ? 15.275 -6.193 -5.884 1.00 86.50 93 ALA A CA 1
ATOM 750 C C . ALA A 1 93 ? 13.981 -6.374 -5.078 1.00 86.50 93 ALA A C 1
ATOM 752 O O . ALA A 1 93 ? 13.651 -5.528 -4.244 1.00 86.50 93 ALA A O 1
ATOM 753 N N . LEU A 1 94 ? 13.284 -7.488 -5.301 1.00 85.75 94 LEU A N 1
ATOM 754 C CA . LEU A 1 94 ? 12.107 -7.865 -4.525 1.00 85.75 94 LEU A CA 1
ATOM 755 C C . LEU A 1 94 ? 12.474 -8.841 -3.402 1.00 85.75 94 LEU A C 1
ATOM 757 O O . LEU A 1 94 ? 13.396 -9.645 -3.530 1.00 85.75 94 LEU A O 1
ATOM 761 N N . THR A 1 95 ? 11.752 -8.763 -2.295 1.00 81.62 95 THR A N 1
ATOM 762 C CA . THR A 1 95 ? 11.679 -9.818 -1.280 1.00 81.62 95 THR A CA 1
ATOM 763 C C . THR A 1 95 ? 10.681 -10.897 -1.716 1.00 81.62 95 THR A C 1
ATOM 765 O O . THR A 1 95 ? 9.875 -10.674 -2.622 1.00 81.62 95 THR A O 1
ATOM 768 N N . ASP A 1 96 ? 10.712 -12.069 -1.076 1.00 80.00 96 ASP A N 1
ATOM 769 C CA . ASP A 1 96 ? 9.859 -13.218 -1.440 1.00 80.00 96 ASP A CA 1
ATOM 770 C C . ASP A 1 96 ? 8.349 -12.916 -1.376 1.00 80.00 96 ASP A C 1
ATOM 772 O O . ASP A 1 96 ? 7.543 -13.550 -2.051 1.00 80.00 96 ASP A O 1
ATOM 776 N N . ASP A 1 97 ? 7.957 -11.930 -0.572 1.00 74.12 97 ASP A N 1
ATOM 777 C CA . ASP A 1 97 ? 6.592 -11.418 -0.421 1.00 74.12 97 ASP A CA 1
ATOM 778 C C . ASP A 1 97 ? 6.229 -10.317 -1.443 1.00 74.12 97 ASP A C 1
ATOM 780 O O . ASP A 1 97 ? 5.142 -9.743 -1.378 1.00 74.12 97 ASP A O 1
ATOM 784 N N . GLY A 1 98 ? 7.101 -10.029 -2.416 1.00 76.56 98 GLY A N 1
ATOM 785 C CA . GLY A 1 98 ? 6.842 -9.099 -3.520 1.00 76.56 98 GLY A CA 1
ATOM 786 C C . GLY A 1 98 ? 7.056 -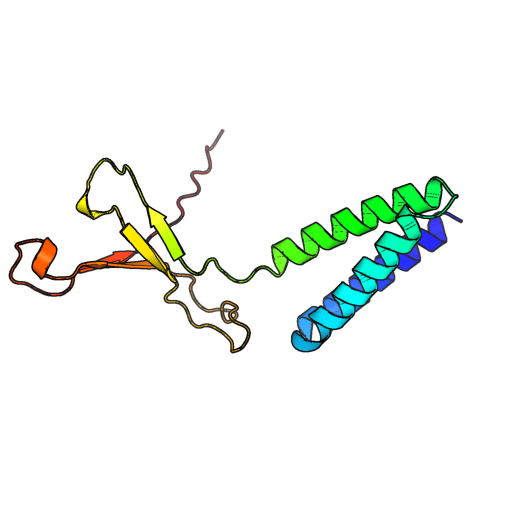7.620 -3.187 1.00 76.56 98 GLY A C 1
ATOM 787 O O . GLY A 1 98 ? 6.623 -6.757 -3.952 1.00 76.56 98 GLY A O 1
ATOM 788 N N . PHE A 1 99 ? 7.717 -7.311 -2.070 1.00 77.56 99 PHE A N 1
ATOM 789 C CA . PHE A 1 99 ? 8.059 -5.945 -1.668 1.00 77.56 99 PHE A CA 1
ATOM 790 C C . PHE A 1 99 ? 9.422 -5.514 -2.197 1.00 77.56 99 PHE A C 1
ATOM 792 O O . PHE A 1 99 ? 10.302 -6.339 -2.407 1.00 77.56 99 PHE A O 1
ATOM 799 N N . ALA A 1 100 ? 9.637 -4.205 -2.348 1.00 80.50 100 ALA A N 1
ATOM 800 C CA . ALA A 1 100 ? 10.977 -3.678 -2.587 1.00 80.50 100 ALA A CA 1
ATOM 801 C C . ALA A 1 100 ? 11.879 -3.994 -1.385 1.00 80.50 100 ALA A C 1
ATOM 803 O O . ALA A 1 100 ? 11.514 -3.733 -0.233 1.00 80.50 100 ALA A O 1
ATOM 804 N N . LYS A 1 101 ? 13.077 -4.518 -1.640 1.00 80.44 101 LYS A N 1
ATOM 805 C CA . LYS A 1 101 ? 14.076 -4.742 -0.595 1.00 80.44 101 LYS A CA 1
ATOM 806 C C . LYS A 1 101 ? 14.511 -3.397 -0.005 1.00 80.44 101 LYS A C 1
ATOM 808 O O . LYS A 1 101 ? 14.819 -2.465 -0.749 1.00 80.44 101 LYS A O 1
ATOM 813 N N . THR A 1 102 ? 14.568 -3.287 1.322 1.00 76.25 102 THR A N 1
ATOM 814 C CA . THR A 1 102 ? 14.999 -2.053 1.998 1.00 76.25 102 THR A CA 1
ATOM 815 C C . THR A 1 102 ? 16.389 -1.630 1.519 1.00 76.25 102 THR A C 1
ATOM 817 O O . THR A 1 102 ? 17.305 -2.451 1.467 1.00 76.25 102 THR A O 1
ATOM 820 N N . GLY A 1 103 ? 16.540 -0.357 1.146 1.00 77.31 103 GLY A N 1
ATOM 821 C CA . GLY A 1 103 ? 17.789 0.194 0.610 1.00 77.31 103 GLY A CA 1
ATOM 822 C C . GLY A 1 103 ? 18.054 -0.113 -0.869 1.00 77.31 103 GLY A C 1
ATOM 823 O O . GLY A 1 103 ? 19.070 0.330 -1.395 1.00 77.31 103 GLY A O 1
ATOM 824 N N . SER A 1 104 ? 17.164 -0.842 -1.553 1.00 81.12 104 SER A N 1
ATOM 825 C CA . SER A 1 104 ? 17.244 -1.008 -3.006 1.00 81.12 104 SER A CA 1
ATOM 826 C C . SER A 1 104 ? 16.626 0.180 -3.738 1.00 81.12 104 SER A C 1
ATOM 828 O O . SER A 1 104 ? 15.652 0.782 -3.282 1.00 81.12 104 SER A O 1
ATOM 830 N N . GLU A 1 105 ? 17.200 0.523 -4.888 1.00 82.62 105 GLU A N 1
ATOM 831 C CA . GLU A 1 105 ? 16.660 1.580 -5.731 1.00 82.62 105 GLU A CA 1
ATOM 832 C C . GLU A 1 105 ? 15.423 1.079 -6.484 1.00 82.62 105 GLU A C 1
ATOM 834 O O . GLU A 1 105 ? 15.460 0.066 -7.186 1.00 82.62 105 GLU A O 1
ATOM 839 N N . VAL A 1 106 ? 14.315 1.803 -6.339 1.00 85.88 106 VAL A N 1
ATOM 840 C CA . VAL A 1 106 ? 13.073 1.537 -7.066 1.00 85.88 106 VAL A CA 1
ATOM 841 C C . VAL A 1 106 ? 13.211 2.084 -8.484 1.00 85.88 106 VAL A C 1
ATOM 843 O O . VAL A 1 106 ? 13.276 3.296 -8.680 1.00 85.88 106 VAL A O 1
ATOM 846 N N . ARG A 1 107 ? 13.237 1.188 -9.474 1.00 91.00 107 ARG A N 1
ATOM 847 C CA . ARG A 1 107 ? 13.333 1.532 -10.898 1.00 91.00 107 ARG A CA 1
ATOM 848 C C . ARG A 1 107 ? 12.252 0.827 -11.703 1.00 91.00 107 ARG A C 1
ATOM 850 O O . ARG A 1 107 ? 11.847 -0.288 -11.376 1.00 91.00 107 ARG A O 1
ATOM 857 N N . TYR A 1 108 ? 11.813 1.505 -12.756 1.00 93.44 108 TYR A N 1
ATOM 858 C CA . TYR A 1 108 ? 10.821 1.012 -13.701 1.00 93.44 108 TYR A CA 1
ATOM 859 C C . TYR A 1 108 ? 11.354 1.175 -15.111 1.00 93.44 108 TYR A C 1
ATOM 861 O O . TYR A 1 108 ? 11.794 2.267 -15.471 1.00 93.44 108 TYR A O 1
ATOM 869 N N . GLU A 1 109 ? 11.323 0.109 -15.900 1.00 94.19 109 GLU A N 1
ATOM 870 C CA . GLU A 1 109 ? 12.023 0.060 -17.178 1.00 94.19 109 GLU A CA 1
ATOM 871 C C . GLU A 1 109 ? 11.146 -0.461 -18.307 1.00 94.1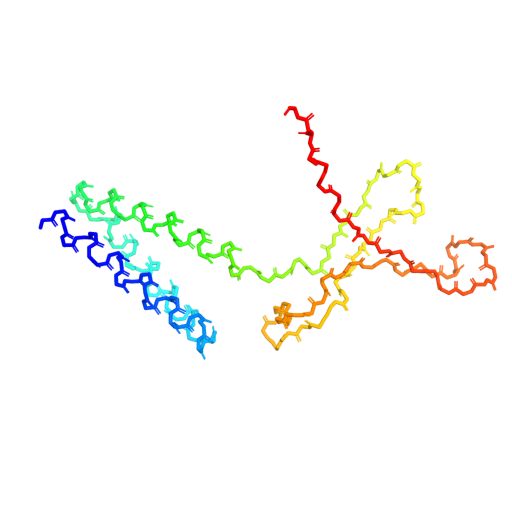9 109 GLU A C 1
ATOM 873 O O . GLU A 1 109 ? 10.415 -1.438 -18.148 1.00 94.19 109 GLU A O 1
ATOM 878 N N . LEU A 1 110 ? 11.279 0.172 -19.468 1.00 92.00 110 LEU A N 1
ATOM 879 C CA . LEU A 1 110 ? 10.748 -0.295 -20.740 1.00 92.00 110 LEU A CA 1
ATOM 880 C C . LEU A 1 110 ? 11.912 -0.812 -21.588 1.00 92.00 110 LEU A C 1
ATOM 882 O O . LEU A 1 110 ? 12.876 -0.085 -21.844 1.00 92.00 110 LEU A O 1
ATOM 886 N N . HIS A 1 111 ? 11.830 -2.075 -22.004 1.00 87.50 111 HIS A N 1
ATOM 887 C CA . HIS A 1 111 ? 12.818 -2.716 -22.872 1.00 87.50 111 HIS A CA 1
ATOM 888 C C . HIS A 1 111 ? 12.272 -2.721 -24.300 1.00 87.50 111 HIS A C 1
ATOM 890 O O . HIS A 1 111 ? 11.281 -3.384 -24.597 1.00 87.50 111 HIS A O 1
ATOM 896 N N . ILE A 1 112 ? 12.901 -1.946 -25.181 1.00 81.38 112 ILE A N 1
ATOM 897 C CA . ILE A 1 112 ? 12.487 -1.803 -26.576 1.00 81.38 112 ILE A CA 1
ATOM 898 C C . ILE A 1 112 ? 13.224 -2.854 -27.400 1.00 81.38 112 ILE A C 1
ATOM 900 O O . ILE A 1 112 ? 14.455 -2.826 -27.511 1.00 81.38 112 ILE A O 1
ATOM 904 N N . HIS A 1 113 ? 12.465 -3.779 -27.989 1.00 69.62 113 HIS A N 1
ATOM 905 C CA . HIS A 1 113 ? 13.026 -4.776 -28.891 1.00 69.62 113 HIS A CA 1
ATOM 906 C C . HIS A 1 113 ? 13.426 -4.147 -30.240 1.00 69.62 113 HIS A C 1
ATOM 908 O O . HIS A 1 113 ? 12.668 -3.340 -30.787 1.00 69.62 113 HIS A O 1
ATOM 914 N N . PRO A 1 114 ? 14.572 -4.554 -30.823 1.00 63.34 114 PRO A N 1
ATOM 915 C CA . PRO A 1 114 ? 15.100 -3.978 -32.067 1.00 63.34 114 PRO A CA 1
ATOM 916 C C . PRO A 1 114 ? 14.147 -4.061 -33.267 1.00 63.34 114 PRO A C 1
ATOM 918 O O . PRO A 1 114 ? 14.218 -3.234 -34.171 1.00 63.34 114 PRO A O 1
ATOM 921 N N . SER A 1 115 ? 13.224 -5.029 -33.266 1.00 61.38 115 SER A N 1
ATOM 922 C CA . SER A 1 115 ? 12.244 -5.234 -34.340 1.00 61.38 115 SER A CA 1
ATOM 923 C C . SER A 1 115 ? 11.238 -4.089 -34.494 1.00 61.38 115 SER A C 1
ATOM 925 O O . SER A 1 115 ? 10.580 -4.007 -35.525 1.00 61.38 115 SER A O 1
ATOM 927 N N . VAL A 1 116 ? 11.103 -3.214 -33.492 1.00 58.38 116 VAL A N 1
ATOM 928 C CA . VAL A 1 116 ? 10.126 -2.112 -33.486 1.00 58.38 116 VAL A CA 1
ATOM 929 C C . VAL A 1 116 ? 10.775 -0.763 -33.825 1.00 58.38 116 VAL A C 1
ATOM 931 O O . VAL A 1 116 ? 10.094 0.145 -34.289 1.00 58.38 116 VAL A O 1
ATOM 934 N N . SER A 1 117 ? 12.090 -0.610 -33.632 1.00 54.38 117 SER A N 1
ATOM 935 C CA . SER A 1 117 ? 12.765 0.694 -33.723 1.00 54.38 117 SER A CA 1
ATOM 936 C C . SER A 1 117 ? 13.521 0.952 -35.029 1.00 54.38 117 SER A C 1
ATOM 938 O O . SER A 1 117 ? 14.129 2.013 -35.155 1.00 54.38 117 SER A O 1
ATOM 940 N N . GLY A 1 118 ? 13.528 0.010 -35.982 1.00 56.47 118 GLY A N 1
ATOM 941 C CA . GLY A 1 118 ? 14.214 0.166 -37.277 1.00 56.47 118 GLY A CA 1
ATOM 942 C C . GLY A 1 118 ? 15.722 0.441 -37.172 1.00 56.47 118 GLY A C 1
ATOM 943 O O . GLY A 1 118 ? 16.336 0.880 -38.138 1.00 56.47 118 GLY A O 1
ATOM 944 N N . SER A 1 119 ? 16.319 0.225 -35.994 1.00 50.97 119 SER A N 1
ATOM 945 C CA . SER A 1 119 ? 17.710 0.555 -35.686 1.00 50.97 119 SER A CA 1
ATOM 946 C C . SER A 1 119 ? 18.500 -0.720 -35.405 1.00 50.97 119 SER A C 1
ATOM 948 O O . SER A 1 119 ? 18.224 -1.402 -34.420 1.00 50.97 119 SER A O 1
ATOM 950 N N . GLU A 1 120 ? 19.512 -1.007 -36.223 1.00 52.94 120 GLU A N 1
ATOM 951 C CA . GLU A 1 120 ? 20.353 -2.220 -36.186 1.00 52.94 120 GLU A CA 1
ATOM 952 C C . GLU A 1 120 ? 21.289 -2.342 -34.962 1.00 52.94 120 GLU A C 1
ATOM 954 O O . GLU A 1 120 ? 22.215 -3.147 -34.946 1.00 52.94 120 GLU A O 1
ATOM 959 N N . THR A 1 121 ? 21.080 -1.565 -33.899 1.00 49.66 121 THR A N 1
ATOM 960 C CA . THR A 1 121 ? 22.004 -1.492 -32.760 1.00 49.66 121 THR A CA 1
ATOM 961 C C . THR A 1 121 ? 21.277 -1.602 -31.422 1.00 49.66 121 THR A C 1
ATOM 963 O O . THR A 1 121 ? 20.808 -0.613 -30.869 1.00 49.66 121 THR A O 1
ATOM 966 N N . GLY A 1 122 ? 21.241 -2.828 -30.889 1.00 58.09 122 GLY A N 1
ATOM 967 C CA . GLY A 1 122 ? 21.010 -3.139 -29.472 1.00 58.09 122 GLY A CA 1
ATOM 968 C C . GLY A 1 122 ? 19.595 -2.893 -28.931 1.00 58.09 122 GLY A C 1
ATOM 969 O O . GLY A 1 122 ? 18.883 -1.972 -29.320 1.00 58.09 122 GLY A O 1
ATOM 970 N N . SER A 1 123 ? 19.174 -3.719 -27.974 1.00 66.88 123 SER A N 1
ATOM 971 C CA . SER A 1 123 ? 17.985 -3.442 -27.162 1.00 66.88 123 SER A CA 1
ATOM 972 C C . SER A 1 123 ? 18.164 -2.115 -26.417 1.00 66.88 123 SER A C 1
ATOM 974 O O . SER A 1 123 ? 19.125 -1.964 -25.657 1.00 66.88 123 SER A O 1
ATOM 976 N N . LYS A 1 124 ? 17.249 -1.160 -26.608 1.00 82.00 124 LYS A N 1
ATOM 977 C CA . LYS A 1 124 ? 17.252 0.108 -25.863 1.00 82.00 124 LYS A CA 1
ATOM 978 C C . LYS A 1 124 ? 16.431 -0.038 -24.589 1.00 82.00 124 LYS A C 1
ATOM 980 O O . LYS A 1 124 ? 15.390 -0.689 -24.581 1.00 82.00 124 LYS A O 1
ATOM 985 N N . LYS A 1 125 ? 16.893 0.600 -23.519 1.00 89.31 125 LYS A N 1
ATOM 986 C CA . LYS A 1 125 ? 16.236 0.602 -22.213 1.00 89.31 125 LYS A CA 1
ATOM 987 C C . LYS A 1 125 ? 15.883 2.029 -21.825 1.00 89.31 125 LYS A C 1
ATOM 989 O O . LYS A 1 125 ? 16.753 2.898 -21.828 1.00 89.31 125 LYS A O 1
ATOM 994 N N . LEU A 1 126 ? 14.619 2.255 -21.487 1.00 91.19 126 LEU A N 1
ATOM 995 C CA . LEU A 1 126 ? 14.133 3.521 -20.946 1.00 91.19 126 LEU A CA 1
ATOM 996 C C . LEU A 1 126 ? 13.774 3.338 -19.478 1.00 91.19 126 LEU A C 1
ATOM 998 O O . LEU A 1 126 ? 13.124 2.357 -19.134 1.00 91.19 126 LEU A O 1
ATOM 1002 N N . THR A 1 127 ? 14.145 4.297 -18.636 1.00 92.31 127 THR A N 1
ATOM 1003 C CA . THR A 1 127 ? 13.798 4.303 -17.209 1.00 92.31 127 THR A CA 1
ATOM 1004 C C . THR A 1 127 ? 12.742 5.370 -16.944 1.00 92.31 127 THR A C 1
ATOM 1006 O O . THR A 1 127 ? 12.890 6.509 -17.386 1.00 92.31 127 THR A O 1
ATOM 1009 N N . LEU A 1 128 ? 11.686 5.017 -16.215 1.00 91.19 128 LEU A N 1
ATOM 1010 C CA . LEU A 1 128 ? 10.648 5.951 -15.790 1.00 91.19 128 LEU A CA 1
ATOM 1011 C C . LEU A 1 128 ? 11.045 6.606 -14.463 1.00 91.19 128 LEU A C 1
ATOM 1013 O O . LEU A 1 128 ? 11.246 5.925 -13.457 1.00 91.19 128 LEU A O 1
ATOM 1017 N N . PHE A 1 129 ? 11.106 7.936 -14.458 1.00 86.31 129 PHE A N 1
ATOM 1018 C CA . PHE A 1 129 ? 11.372 8.734 -13.264 1.00 86.31 129 PHE A CA 1
ATOM 1019 C C . PHE A 1 129 ? 10.128 9.519 -12.866 1.00 86.31 129 P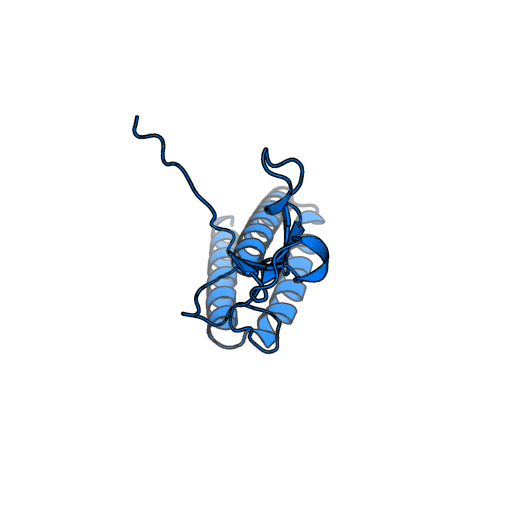HE A C 1
ATOM 1021 O O . PHE A 1 129 ? 9.522 10.208 -13.686 1.00 86.31 129 PHE A O 1
ATOM 1028 N N . ARG A 1 130 ? 9.769 9.468 -11.580 1.00 79.56 130 ARG A N 1
ATOM 1029 C CA . ARG A 1 130 ? 8.736 10.348 -11.034 1.00 79.56 130 ARG A CA 1
ATOM 1030 C C . ARG A 1 130 ? 9.354 11.711 -10.743 1.00 79.56 130 ARG A C 1
ATOM 1032 O O . ARG A 1 130 ? 10.019 11.883 -9.727 1.00 79.56 130 ARG A O 1
ATOM 1039 N N . CYS A 1 131 ? 9.112 12.688 -11.610 1.00 75.25 131 CYS A N 1
ATOM 1040 C CA . CYS A 1 131 ? 9.417 14.077 -11.290 1.00 75.25 131 CYS A CA 1
ATOM 1041 C C . CYS A 1 131 ? 8.287 14.646 -10.424 1.00 75.25 131 CYS A C 1
ATOM 1043 O O . CYS A 1 131 ? 7.164 14.815 -10.891 1.00 75.25 131 CYS A O 1
ATOM 1045 N N . THR A 1 132 ? 8.562 14.937 -9.154 1.00 70.56 132 THR A N 1
ATOM 1046 C CA . THR A 1 132 ? 7.703 15.828 -8.368 1.00 70.56 132 THR A CA 1
ATOM 1047 C C . THR A 1 132 ? 8.280 17.228 -8.482 1.00 70.56 132 THR A C 1
ATOM 1049 O O . THR A 1 132 ? 9.227 17.557 -7.767 1.00 70.56 132 THR A O 1
ATOM 1052 N N . MET A 1 133 ? 7.747 18.046 -9.390 1.00 58.53 133 MET A N 1
ATOM 1053 C CA . MET A 1 133 ? 8.081 19.467 -9.380 1.00 58.53 133 MET A CA 1
ATOM 1054 C C . MET A 1 133 ? 7.548 20.066 -8.077 1.00 58.53 133 MET A C 1
ATOM 1056 O O . MET A 1 133 ? 6.339 20.111 -7.860 1.00 58.53 133 MET A O 1
ATOM 1060 N N . ARG A 1 134 ? 8.443 20.500 -7.187 1.00 55.88 134 ARG A N 1
ATOM 1061 C CA . ARG A 1 134 ? 8.066 21.426 -6.118 1.00 55.88 134 ARG A CA 1
ATOM 1062 C C . ARG A 1 134 ? 7.968 22.800 -6.765 1.00 55.88 134 ARG A C 1
ATOM 1064 O O . ARG A 1 134 ? 8.983 23.325 -7.211 1.00 55.88 134 ARG A O 1
ATOM 1071 N N . SER A 1 135 ? 6.767 23.363 -6.854 1.00 58.28 135 SER A N 1
ATOM 1072 C CA . SER A 1 135 ? 6.633 24.784 -7.164 1.00 58.28 135 SER A CA 1
ATOM 1073 C C . SER A 1 135 ? 7.161 25.565 -5.964 1.00 58.28 135 SER A C 1
ATOM 1075 O O . SER A 1 135 ? 6.554 25.534 -4.893 1.00 58.28 135 SER A O 1
ATOM 1077 N N . SER A 1 136 ? 8.309 26.213 -6.120 1.00 59.44 136 SER A N 1
ATOM 1078 C CA . SER A 1 136 ? 8.780 27.222 -5.176 1.00 59.44 136 SER A CA 1
ATOM 1079 C C . SER A 1 136 ? 7.840 28.423 -5.291 1.00 59.44 136 SER A C 1
ATOM 1081 O O . SER A 1 136 ? 7.905 29.146 -6.284 1.00 59.44 136 SER A O 1
ATOM 1083 N N . HIS A 1 137 ? 6.936 28.583 -4.328 1.00 48.75 137 HIS A N 1
ATOM 1084 C CA . HIS A 1 137 ? 6.226 29.837 -4.089 1.00 48.75 137 HIS A CA 1
ATOM 1085 C C . HIS A 1 137 ? 6.827 30.512 -2.864 1.00 48.75 137 HIS A C 1
ATOM 1087 O O . HIS A 1 137 ? 7.125 29.778 -1.892 1.00 48.75 137 HIS A O 1
#

Foldseek 3Di:
DVVVLVVVVVVLVVVLVVCVVPPVPCNVVSLVVLLVCLVCQCPDPDPSSNVSSVVSVVVSVVVVVVVDAPPQWDADPDDPDPVPGDIWGWDWDADPVRHHDPPIDTWTKDWADCVVVVDPDDTDIDIDDDDDDDPDD